Protein AF-A0AAE5HAH2-F1 (afdb_monomer_lite)

Structure (mmCIF, N/CA/C/O backbone):
data_AF-A0AAE5HAH2-F1
#
_entry.id   AF-A0AAE5HAH2-F1
#
loop_
_atom_site.group_PDB
_atom_site.id
_atom_site.type_symbol
_atom_site.label_atom_id
_atom_site.label_alt_id
_atom_site.label_comp_id
_atom_site.label_asym_id
_atom_site.label_entity_id
_atom_site.label_seq_id
_atom_site.pdbx_PDB_ins_code
_atom_site.Cartn_x
_atom_site.Cartn_y
_atom_site.Cartn_z
_atom_site.occupancy
_atom_site.B_iso_or_equiv
_atom_site.auth_seq_id
_atom_site.auth_comp_id
_atom_site.auth_asym_id
_atom_site.auth_atom_id
_atom_site.pdbx_PDB_model_num
ATOM 1 N N . MET A 1 1 ? -17.445 -23.015 43.178 1.00 41.91 1 MET A N 1
ATOM 2 C CA . MET A 1 1 ? -17.206 -21.745 42.465 1.00 41.91 1 MET A CA 1
ATOM 3 C C . MET A 1 1 ? -16.004 -21.967 41.563 1.00 41.91 1 MET A C 1
ATOM 5 O O . MET A 1 1 ? -14.898 -22.049 42.078 1.00 41.91 1 MET A O 1
ATOM 9 N N . SER A 1 2 ? -16.232 -22.229 40.272 1.00 46.75 2 SER A N 1
A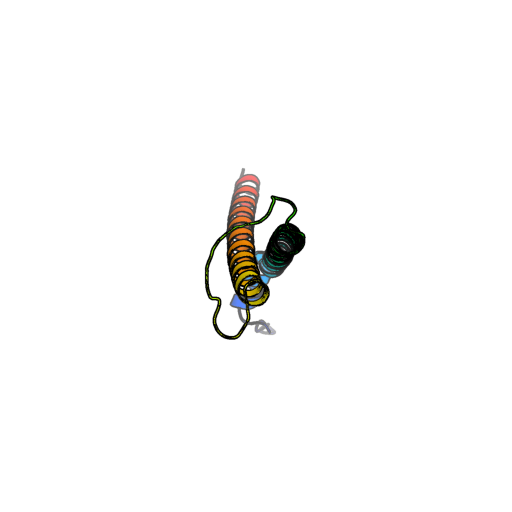TOM 10 C CA . SER A 1 2 ? -15.153 -22.375 39.285 1.00 46.75 2 SER A CA 1
ATOM 11 C C . SER A 1 2 ? -14.718 -20.976 38.872 1.00 46.75 2 SER A C 1
ATOM 13 O O . SER A 1 2 ? -15.550 -20.207 38.399 1.00 46.75 2 SER A O 1
ATOM 15 N N . ASN A 1 3 ? -13.458 -20.625 39.118 1.00 55.69 3 ASN A N 1
ATOM 16 C CA . ASN A 1 3 ? -12.879 -19.407 38.570 1.00 55.69 3 ASN A CA 1
ATOM 17 C C . ASN A 1 3 ? -12.632 -19.668 37.082 1.00 55.69 3 ASN A C 1
ATOM 19 O O . ASN A 1 3 ? -11.635 -20.299 36.736 1.00 55.69 3 ASN A O 1
ATOM 23 N N . ASP A 1 4 ? -13.555 -19.224 36.228 1.00 58.19 4 ASP A N 1
ATOM 24 C CA . ASP A 1 4 ? -13.326 -19.112 34.788 1.00 58.19 4 ASP A CA 1
ATOM 25 C C . ASP A 1 4 ? -12.232 -18.064 34.573 1.00 58.19 4 ASP A C 1
ATOM 27 O O . ASP A 1 4 ? -12.482 -16.862 34.484 1.00 58.19 4 ASP A O 1
ATOM 31 N N . VAL A 1 5 ? -10.983 -18.520 34.567 1.00 63.75 5 VAL A N 1
ATOM 32 C CA . VAL A 1 5 ? -9.865 -17.735 34.053 1.00 63.75 5 VAL A CA 1
ATOM 33 C C . VAL A 1 5 ? -10.080 -17.656 32.541 1.00 63.75 5 VAL A C 1
ATOM 35 O O . VAL A 1 5 ? -10.132 -18.703 31.897 1.00 63.75 5 VAL A O 1
ATOM 38 N N . PRO A 1 6 ? -10.242 -16.459 31.947 1.00 62.81 6 PRO A N 1
ATOM 39 C CA . PRO A 1 6 ? -10.449 -16.351 30.511 1.00 62.81 6 PRO A CA 1
ATOM 40 C C . PRO A 1 6 ? -9.237 -16.928 29.772 1.00 62.81 6 PRO A C 1
ATOM 42 O O . PRO A 1 6 ? -8.136 -16.390 29.870 1.00 62.81 6 PRO A O 1
ATOM 45 N N . ASP A 1 7 ? -9.443 -17.989 28.990 1.00 66.06 7 ASP A N 1
ATOM 46 C CA . ASP A 1 7 ? -8.403 -18.677 28.200 1.00 66.06 7 ASP A CA 1
ATOM 47 C C . ASP A 1 7 ? -7.779 -17.809 27.086 1.00 66.06 7 ASP A C 1
ATOM 49 O O . ASP A 1 7 ? -6.946 -18.270 26.303 1.00 66.06 7 ASP A O 1
ATOM 53 N N . ARG A 1 8 ? -8.179 -16.537 26.959 1.00 59.09 8 ARG A N 1
ATOM 54 C CA . ARG A 1 8 ? -7.680 -15.623 25.929 1.00 59.09 8 ARG A CA 1
ATOM 55 C C . ARG A 1 8 ? -7.225 -14.303 26.545 1.00 59.09 8 ARG A C 1
ATOM 57 O O . ARG A 1 8 ? -7.956 -13.736 27.356 1.00 59.09 8 ARG A O 1
ATOM 64 N N . PRO A 1 9 ? -6.054 -13.776 26.136 1.00 67.38 9 PRO A N 1
ATOM 65 C CA . PRO A 1 9 ? -5.565 -12.500 26.636 1.00 67.38 9 PRO A CA 1
ATOM 66 C C . PRO A 1 9 ? -6.606 -11.394 26.371 1.00 67.38 9 PRO A C 1
ATOM 68 O O . PRO A 1 9 ? -7.181 -11.367 25.279 1.00 67.38 9 PRO A O 1
ATOM 71 N N . PRO A 1 10 ? -6.837 -10.463 27.319 1.00 66.19 10 PRO A N 1
ATOM 72 C CA . PRO A 1 10 ? -7.881 -9.431 27.219 1.00 66.19 10 PRO A CA 1
ATOM 73 C C . PRO A 1 10 ? -7.827 -8.611 25.920 1.00 66.19 10 PRO A C 1
ATOM 75 O O . PRO A 1 10 ? -8.849 -8.194 25.379 1.00 66.19 10 PRO A O 1
ATOM 78 N N . THR A 1 11 ? -6.625 -8.432 25.370 1.00 63.72 11 THR A N 1
ATOM 79 C CA . THR A 1 11 ? -6.384 -7.734 24.103 1.00 63.72 11 THR A CA 1
ATOM 80 C C . THR A 1 11 ? -6.972 -8.462 22.893 1.00 63.72 11 THR A C 1
ATOM 82 O O . THR A 1 11 ? -7.471 -7.810 21.981 1.00 63.72 11 THR A O 1
ATOM 85 N N . ALA A 1 12 ? -6.981 -9.798 22.876 1.00 62.28 12 ALA A N 1
ATOM 86 C CA . ALA A 1 12 ? -7.551 -10.580 21.778 1.00 62.28 12 ALA A CA 1
ATOM 87 C C . ALA A 1 12 ? -9.083 -10.467 21.713 1.00 62.28 12 ALA A C 1
ATOM 89 O O . ALA A 1 12 ? -9.655 -10.529 20.625 1.00 62.28 12 ALA A O 1
ATOM 90 N N . ILE A 1 13 ? -9.739 -10.265 22.860 1.00 63.06 13 ILE A N 1
ATOM 91 C CA . ILE A 1 13 ? -11.187 -10.033 22.934 1.00 63.06 13 ILE A CA 1
ATOM 92 C C . ILE A 1 13 ? -11.521 -8.650 22.358 1.00 63.06 13 ILE A C 1
ATOM 94 O O . ILE A 1 13 ? -12.371 -8.553 21.477 1.00 63.06 13 ILE A O 1
ATOM 98 N N . LEU A 1 14 ? -10.766 -7.613 22.737 1.00 63.22 14 LEU A N 1
A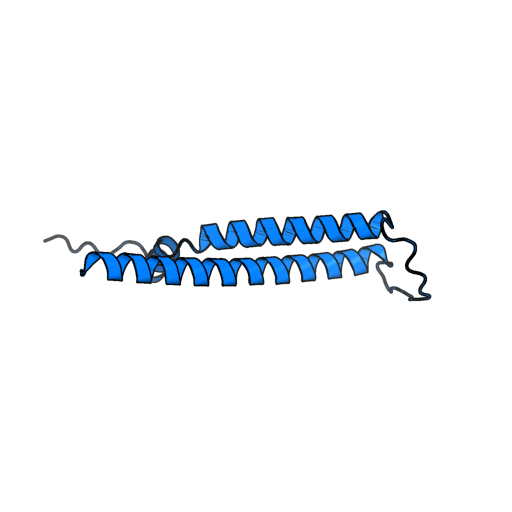TOM 99 C CA . LEU A 1 14 ? -10.926 -6.248 22.213 1.00 63.22 14 LEU A CA 1
ATOM 100 C C . LEU A 1 14 ? -10.714 -6.156 20.690 1.00 63.22 14 LEU A C 1
ATOM 102 O O . LEU A 1 14 ? -11.477 -5.492 19.993 1.00 63.22 14 LEU A O 1
ATOM 106 N N . ILE A 1 15 ? -9.701 -6.841 20.148 1.00 61.03 15 ILE A N 1
ATOM 107 C CA . ILE A 1 15 ? -9.415 -6.849 18.699 1.00 61.03 15 ILE A CA 1
ATOM 108 C C . ILE A 1 15 ? -10.547 -7.532 17.911 1.00 61.03 15 ILE A C 1
ATOM 110 O O . ILE A 1 15 ? -10.860 -7.122 16.788 1.00 61.03 15 ILE A O 1
ATOM 114 N N . ASN A 1 16 ? -11.168 -8.560 18.495 1.00 59.34 16 ASN A N 1
ATOM 115 C CA . ASN A 1 16 ? -12.273 -9.286 17.880 1.00 59.34 16 ASN A CA 1
ATOM 116 C C . ASN A 1 16 ? -13.600 -8.511 17.975 1.00 59.34 16 ASN A C 1
ATOM 118 O O . ASN A 1 16 ? -14.343 -8.468 16.996 1.00 59.34 16 ASN A O 1
ATOM 122 N N . GLU A 1 17 ? -13.866 -7.842 19.101 1.00 59.59 17 GLU A N 1
ATOM 123 C CA . GLU A 1 17 ? -15.039 -6.971 19.265 1.00 59.59 17 GLU A CA 1
ATOM 124 C C . GLU A 1 17 ? -14.997 -5.741 18.347 1.00 59.59 17 GLU A C 1
ATOM 126 O O . GLU A 1 17 ? -16.024 -5.351 17.795 1.00 59.59 17 GLU A O 1
ATOM 131 N N . LEU A 1 18 ? -13.816 -5.163 18.091 1.00 54.69 18 LEU A N 1
ATOM 132 C CA . LEU A 1 18 ? -13.686 -3.997 17.205 1.00 54.69 18 LEU A CA 1
ATOM 133 C C . LEU A 1 18 ? -13.784 -4.319 15.703 1.00 54.69 18 LEU A C 1
ATOM 135 O O . LEU A 1 18 ? -13.669 -3.409 14.878 1.00 54.69 18 LEU A O 1
ATOM 139 N N . SER A 1 19 ? -13.975 -5.580 15.297 1.00 63.06 19 SER A N 1
ATOM 140 C CA . SER A 1 19 ? -13.978 -6.011 13.883 1.00 63.06 19 SER A CA 1
ATOM 141 C C . SER A 1 19 ? -12.708 -5.633 13.087 1.00 63.06 19 SER A C 1
ATOM 143 O O . SER A 1 19 ? -12.699 -5.648 11.853 1.00 63.06 19 SER A O 1
ATOM 145 N N . VAL A 1 20 ? -11.603 -5.348 13.789 1.00 60.12 20 VAL A N 1
ATOM 146 C CA . VAL A 1 20 ? -10.295 -4.969 13.227 1.00 60.12 20 VAL A CA 1
ATOM 147 C C . VAL A 1 20 ? -9.802 -5.935 12.143 1.00 60.12 20 VAL A C 1
ATOM 149 O O . VAL A 1 20 ? -9.410 -5.448 11.081 1.00 60.12 20 VAL A O 1
ATOM 152 N N . PRO A 1 21 ? -9.857 -7.277 12.312 1.00 64.56 21 PRO A N 1
ATOM 153 C CA . PRO A 1 21 ? -9.371 -8.188 11.274 1.00 64.56 21 PRO A CA 1
ATOM 154 C C . PRO A 1 21 ? -10.178 -8.095 9.971 1.00 64.56 21 PRO A C 1
ATOM 156 O O . PRO A 1 21 ? -9.610 -8.201 8.885 1.00 64.56 21 PRO A O 1
ATOM 159 N N . ARG A 1 22 ? -11.488 -7.826 10.049 1.00 74.62 22 ARG A N 1
ATOM 160 C CA . ARG A 1 22 ? -12.339 -7.645 8.863 1.00 74.62 22 ARG A CA 1
ATOM 161 C C . ARG A 1 22 ? -12.021 -6.335 8.148 1.00 74.62 22 ARG A C 1
ATOM 163 O O . ARG A 1 22 ? -11.912 -6.313 6.926 1.00 74.62 22 ARG A O 1
ATOM 170 N N . ASN A 1 23 ? -11.845 -5.256 8.903 1.00 70.94 23 ASN A N 1
ATOM 171 C CA . ASN A 1 23 ? -11.504 -3.949 8.345 1.00 70.94 23 ASN A CA 1
ATOM 172 C C . ASN A 1 23 ? -10.104 -3.947 7.713 1.00 70.94 23 ASN A C 1
ATOM 174 O O . ASN A 1 23 ? -9.926 -3.377 6.639 1.00 70.94 23 ASN A O 1
ATOM 178 N N . ALA A 1 24 ? -9.148 -4.656 8.319 1.00 70.94 24 ALA A N 1
ATOM 179 C CA . ALA A 1 24 ? -7.821 -4.874 7.753 1.00 70.94 24 ALA A CA 1
ATOM 180 C C . ALA A 1 24 ? -7.874 -5.685 6.448 1.00 70.94 24 ALA A C 1
ATOM 182 O O . ALA A 1 24 ? -7.242 -5.303 5.466 1.00 70.94 24 ALA A O 1
ATOM 183 N N . ALA A 1 25 ? -8.673 -6.757 6.392 1.00 78.06 25 ALA A N 1
ATOM 184 C CA . ALA A 1 25 ? -8.845 -7.543 5.169 1.00 78.06 25 ALA A CA 1
ATOM 185 C C . ALA A 1 25 ? -9.421 -6.704 4.013 1.00 78.06 25 ALA A C 1
ATOM 187 O O . ALA A 1 25 ? -8.940 -6.794 2.884 1.00 78.06 25 ALA A O 1
ATOM 188 N N . ILE A 1 26 ? -10.406 -5.843 4.297 1.00 80.25 26 ILE A N 1
ATOM 189 C CA . ILE A 1 26 ? -10.975 -4.915 3.307 1.00 80.25 26 ILE A CA 1
ATOM 190 C C . ILE A 1 26 ? -9.924 -3.890 2.864 1.00 80.25 26 ILE A C 1
ATOM 192 O O . ILE A 1 26 ? -9.793 -3.631 1.669 1.00 80.25 26 ILE A O 1
ATOM 196 N N . GLY A 1 27 ? -9.149 -3.342 3.804 1.00 72.62 27 GLY A N 1
ATOM 197 C CA . GLY A 1 27 ? -8.048 -2.432 3.499 1.00 72.62 27 GLY A CA 1
ATOM 198 C C . GLY A 1 27 ? -7.034 -3.049 2.545 1.00 72.62 27 GLY A C 1
ATOM 199 O O . GLY A 1 27 ? -6.752 -2.475 1.495 1.00 72.62 27 GLY A O 1
ATOM 200 N N . VAL A 1 28 ? -6.553 -4.252 2.856 1.00 73.94 28 VAL A N 1
ATOM 201 C CA . VAL A 1 28 ? -5.617 -4.995 2.002 1.00 73.94 28 VAL A CA 1
ATOM 202 C C . VAL A 1 28 ? -6.212 -5.258 0.620 1.00 73.94 28 VAL A C 1
ATOM 204 O O . VAL A 1 28 ? -5.547 -4.998 -0.380 1.00 73.94 28 VAL A O 1
ATOM 207 N N . ALA A 1 29 ? -7.467 -5.708 0.543 1.00 83.06 29 ALA A N 1
ATOM 208 C CA . ALA A 1 29 ? -8.128 -5.966 -0.733 1.00 83.06 29 ALA A CA 1
ATOM 209 C C . ALA A 1 29 ? -8.214 -4.704 -1.609 1.00 83.06 29 ALA A C 1
ATOM 211 O O . ALA A 1 29 ? -7.866 -4.752 -2.788 1.00 83.06 29 ALA A O 1
ATOM 212 N N . ILE A 1 30 ? -8.616 -3.564 -1.035 1.00 84.94 30 ILE A N 1
ATOM 213 C CA . ILE A 1 30 ? -8.711 -2.291 -1.765 1.00 84.94 30 ILE A CA 1
ATOM 214 C C . ILE A 1 30 ? -7.322 -1.793 -2.174 1.00 84.94 30 ILE A C 1
ATOM 216 O O . ILE A 1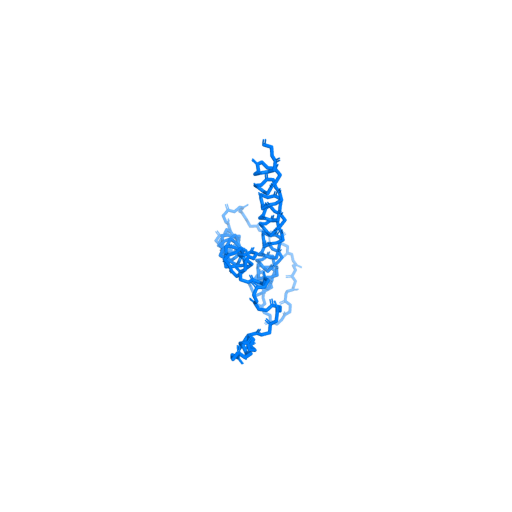 30 ? -7.131 -1.412 -3.327 1.00 84.94 30 ILE A O 1
ATOM 220 N N . GLY A 1 31 ? -6.340 -1.823 -1.270 1.00 73.62 31 GLY A N 1
ATOM 221 C CA . GLY A 1 31 ? -4.979 -1.379 -1.570 1.00 73.62 31 GLY A CA 1
ATOM 222 C C . GLY A 1 31 ? -4.338 -2.182 -2.701 1.00 73.62 31 GLY A C 1
ATOM 223 O O . GLY A 1 31 ? -3.809 -1.595 -3.645 1.00 73.62 31 GLY A O 1
ATOM 224 N N . LEU A 1 32 ? -4.452 -3.514 -2.657 1.00 80.31 32 LEU A N 1
ATOM 225 C CA . LEU A 1 32 ? -3.967 -4.391 -3.725 1.00 80.31 32 LEU A CA 1
ATOM 226 C C . LEU A 1 32 ? -4.697 -4.141 -5.044 1.00 80.31 32 LEU A C 1
ATOM 228 O O . LEU A 1 32 ? -4.048 -4.061 -6.084 1.00 80.31 32 LEU A O 1
ATOM 232 N N . PHE A 1 33 ? -6.021 -3.981 -5.010 1.00 88.31 33 PHE A N 1
ATOM 233 C CA . PHE A 1 33 ? -6.809 -3.709 -6.208 1.00 88.31 33 PHE A CA 1
ATOM 234 C C . PHE A 1 33 ? -6.381 -2.402 -6.884 1.00 88.31 33 PHE A C 1
ATOM 236 O O . PHE A 1 33 ? -6.075 -2.397 -8.075 1.00 88.31 33 PHE A O 1
ATOM 243 N N . VAL A 1 34 ? -6.290 -1.302 -6.130 1.00 82.38 34 VAL A N 1
ATOM 244 C CA . VAL A 1 34 ? -5.888 -0.004 -6.692 1.00 82.38 34 VAL A CA 1
ATOM 245 C C . VAL A 1 34 ? -4.439 -0.047 -7.186 1.00 82.38 34 VAL A C 1
ATOM 247 O O . VAL A 1 34 ? -4.160 0.424 -8.288 1.00 82.38 34 VAL A O 1
ATOM 250 N N . GLY A 1 35 ? -3.523 -0.650 -6.422 1.00 79.56 35 GLY A N 1
ATOM 251 C CA . GLY A 1 35 ? -2.129 -0.816 -6.842 1.00 79.56 35 GLY A CA 1
ATOM 252 C C . GLY A 1 35 ? -1.996 -1.613 -8.142 1.00 79.56 35 GLY A C 1
ATOM 253 O O . GLY A 1 35 ? -1.276 -1.195 -9.049 1.00 79.56 35 GLY A O 1
ATOM 254 N N . ALA A 1 36 ? -2.742 -2.713 -8.270 1.00 82.31 36 ALA A N 1
ATOM 255 C CA . ALA A 1 36 ? -2.772 -3.524 -9.483 1.00 82.31 36 ALA A CA 1
ATOM 256 C C . ALA A 1 36 ? -3.320 -2.739 -10.684 1.00 82.31 36 ALA A C 1
ATOM 258 O O . ALA A 1 36 ? -2.711 -2.762 -11.752 1.00 82.31 36 ALA A O 1
ATOM 259 N N . VAL A 1 37 ? -4.421 -1.997 -10.511 1.00 85.06 37 VAL A N 1
ATOM 260 C CA . VAL A 1 37 ? -5.003 -1.161 -11.574 1.00 85.06 37 VAL A CA 1
ATOM 261 C C . VAL A 1 37 ? -4.005 -0.107 -12.053 1.00 85.06 37 VAL A C 1
ATOM 263 O O . VAL A 1 37 ? -3.803 0.032 -13.257 1.00 85.06 37 VAL A O 1
ATOM 266 N N . LEU A 1 38 ? -3.339 0.604 -11.141 1.00 84.44 38 LEU A N 1
ATOM 267 C CA . LEU A 1 38 ? -2.345 1.616 -11.510 1.00 84.44 38 LEU A CA 1
ATOM 268 C C . LEU A 1 38 ? -1.138 1.008 -12.228 1.00 84.44 38 LEU A C 1
ATOM 270 O O . LEU A 1 38 ? -0.652 1.585 -13.201 1.00 84.44 38 LEU A O 1
ATOM 274 N N . TYR A 1 39 ? -0.677 -0.165 -11.786 1.00 81.69 39 TYR A N 1
ATOM 275 C CA . TYR A 1 39 ? 0.403 -0.877 -12.460 1.00 81.69 39 TYR A CA 1
ATOM 276 C C . TYR A 1 39 ? 0.009 -1.290 -13.883 1.00 81.69 39 TYR A C 1
ATOM 278 O O . TYR A 1 39 ? 0.776 -1.061 -14.814 1.00 81.69 39 TYR A O 1
ATOM 286 N N . ILE A 1 40 ? -1.208 -1.810 -14.069 1.00 84.00 40 ILE A N 1
ATOM 287 C CA . ILE A 1 40 ? -1.768 -2.165 -15.382 1.00 84.00 40 ILE A CA 1
ATOM 288 C C . ILE A 1 40 ? -1.863 -0.927 -16.284 1.00 84.00 40 ILE A C 1
ATOM 290 O O . ILE A 1 40 ? -1.344 -0.925 -17.397 1.00 84.00 40 ILE A O 1
ATOM 294 N N . VAL A 1 41 ? -2.471 0.159 -15.802 1.00 83.75 41 VAL A N 1
ATOM 295 C CA . VAL A 1 41 ? -2.581 1.420 -16.557 1.00 83.75 41 VAL A CA 1
ATOM 296 C C . VAL A 1 41 ? -1.212 1.901 -17.026 1.00 83.75 41 VAL A C 1
ATOM 298 O O . VAL A 1 41 ? -1.065 2.386 -18.148 1.00 83.75 41 VAL A O 1
ATOM 301 N N . ARG A 1 42 ? -0.198 1.733 -16.177 1.00 83.31 42 ARG A N 1
ATOM 302 C CA . ARG A 1 42 ? 1.161 2.155 -16.470 1.00 83.31 42 ARG A CA 1
ATOM 303 C C . ARG A 1 42 ? 1.899 1.226 -17.433 1.00 83.31 42 ARG A C 1
ATOM 305 O O . ARG A 1 42 ? 2.563 1.747 -18.328 1.00 83.31 42 ARG A O 1
ATOM 312 N N . ILE A 1 43 ? 1.843 -0.092 -17.237 1.00 80.25 43 ILE A N 1
ATOM 313 C CA . ILE A 1 43 ? 2.597 -1.069 -18.045 1.00 80.25 43 ILE A CA 1
ATOM 314 C C . ILE A 1 43 ? 2.076 -1.123 -19.482 1.00 80.25 43 ILE A C 1
ATOM 316 O O . ILE A 1 43 ? 2.861 -1.273 -20.408 1.00 80.25 43 ILE A O 1
ATOM 320 N N . PHE A 1 44 ? 0.769 -0.927 -19.673 1.00 83.81 44 PHE A N 1
ATOM 321 C CA . PHE A 1 44 ? 0.149 -0.859 -20.997 1.00 83.81 44 PHE A CA 1
ATOM 322 C C . PHE A 1 44 ? 0.156 0.552 -21.601 1.00 83.81 44 PHE A C 1
ATOM 324 O O . PHE A 1 44 ? -0.476 0.765 -22.630 1.00 83.81 44 PHE A O 1
ATOM 331 N N . GLU A 1 45 ? 0.828 1.516 -20.961 1.00 76.94 45 GLU A N 1
ATOM 332 C CA . GLU A 1 45 ? 0.899 2.913 -21.410 1.00 76.94 45 GLU A CA 1
ATOM 333 C C . GLU A 1 45 ? -0.482 3.512 -21.748 1.00 76.94 45 GLU A C 1
ATOM 335 O O . GLU A 1 45 ? -0.620 4.316 -22.668 1.00 76.94 45 GLU A O 1
ATOM 340 N N . LEU A 1 46 ? -1.529 3.155 -20.985 1.00 77.75 46 LEU A N 1
ATOM 341 C CA . LEU A 1 46 ? -2.919 3.547 -21.285 1.00 77.75 46 LEU A CA 1
ATOM 342 C C . LEU A 1 46 ? -3.152 5.067 -21.217 1.00 77.75 46 LEU A C 1
ATOM 344 O O . LEU A 1 46 ? -4.167 5.559 -21.701 1.00 77.75 46 LEU A O 1
ATOM 348 N N . LEU A 1 47 ? -2.222 5.808 -20.608 1.00 79.94 47 LEU A N 1
ATOM 349 C CA . LEU A 1 47 ? -2.224 7.272 -20.515 1.00 79.94 47 LEU A CA 1
ATOM 350 C C . LEU A 1 47 ? -1.161 7.932 -21.419 1.00 79.94 47 LEU A C 1
ATOM 352 O O . LEU A 1 47 ? -0.938 9.136 -21.319 1.00 79.94 47 LEU A O 1
ATOM 356 N N . GLY A 1 48 ? -0.527 7.158 -22.305 1.00 72.88 48 GLY A N 1
ATOM 357 C CA . GLY A 1 48 ? 0.510 7.599 -23.236 1.00 72.88 48 GLY A CA 1
ATOM 358 C C . GLY A 1 48 ? 1.951 7.408 -22.729 1.00 72.88 48 GLY A C 1
ATOM 359 O O . GLY A 1 48 ? 2.168 7.107 -21.548 1.00 72.88 48 GLY A O 1
ATOM 360 N N . PRO A 1 49 ? 2.955 7.590 -23.612 1.00 72.69 49 PRO A N 1
ATOM 361 C CA . PRO A 1 49 ? 4.355 7.347 -23.282 1.00 72.69 49 PRO A CA 1
ATOM 362 C C . PRO A 1 49 ? 4.873 8.394 -22.296 1.00 72.69 49 PRO A C 1
ATOM 364 O O . PRO A 1 49 ? 4.892 9.592 -22.584 1.00 72.69 49 PRO A O 1
ATOM 367 N N . VAL A 1 50 ? 5.360 7.951 -21.137 1.00 65.62 50 VAL A N 1
ATOM 368 C CA . VAL A 1 50 ? 6.107 8.820 -20.218 1.00 65.62 50 VAL A CA 1
ATOM 369 C C . VAL A 1 50 ? 7.546 8.939 -20.709 1.00 65.62 50 VAL A C 1
ATOM 371 O O . VAL A 1 50 ? 8.436 8.190 -20.314 1.00 65.62 50 VAL A O 1
ATOM 374 N N . SER A 1 51 ? 7.770 9.887 -21.614 1.00 54.59 51 SER A N 1
ATOM 375 C CA . SER A 1 51 ? 9.094 10.217 -22.128 1.00 54.59 51 SER A CA 1
ATOM 376 C C . SER A 1 51 ? 9.959 10.812 -21.014 1.00 54.59 51 SER A C 1
ATOM 378 O O . SER A 1 51 ? 9.773 11.960 -20.608 1.00 54.59 51 SER A O 1
ATOM 380 N N . GLY A 1 52 ? 10.916 10.037 -20.517 1.00 60.94 52 GLY A N 1
ATOM 381 C CA . GLY A 1 52 ? 11.952 10.528 -19.622 1.00 60.94 52 GLY A CA 1
ATOM 382 C C . GLY A 1 52 ? 13.226 9.721 -19.805 1.00 60.94 52 GLY A C 1
ATOM 383 O O . GLY A 1 52 ? 13.202 8.500 -19.695 1.00 60.94 52 GLY A O 1
ATOM 384 N N . THR A 1 53 ? 14.345 10.403 -20.043 1.00 56.88 53 THR A N 1
ATOM 385 C CA . THR A 1 53 ? 15.708 9.843 -20.045 1.00 56.88 53 THR A CA 1
ATOM 386 C C . THR A 1 53 ? 16.150 9.505 -18.615 1.00 56.88 53 THR A C 1
ATOM 388 O O . THR A 1 53 ? 17.152 10.017 -18.120 1.00 56.88 53 THR A O 1
ATOM 391 N N . ARG A 1 54 ? 15.343 8.724 -17.889 1.00 68.06 54 ARG A N 1
ATOM 392 C CA . ARG A 1 54 ? 15.668 8.246 -16.545 1.00 68.06 54 ARG A CA 1
ATOM 393 C C . ARG A 1 54 ? 16.297 6.871 -16.667 1.00 68.06 54 ARG A C 1
ATOM 395 O O . ARG A 1 54 ? 15.632 5.908 -17.034 1.00 68.06 54 ARG A O 1
ATOM 402 N N . GLU A 1 55 ? 17.580 6.800 -16.348 1.00 68.12 55 GLU A N 1
ATOM 403 C CA . GLU A 1 55 ? 18.253 5.529 -16.131 1.00 68.12 55 GLU A CA 1
ATOM 404 C C . GLU A 1 55 ? 17.739 4.927 -14.820 1.00 68.12 55 GLU A C 1
ATOM 406 O O . GLU A 1 55 ? 17.836 5.533 -13.752 1.00 68.12 55 GLU A O 1
ATOM 411 N N . TYR A 1 56 ? 17.141 3.743 -14.917 1.00 67.19 56 TYR A N 1
ATOM 412 C CA . TYR A 1 56 ? 16.646 2.975 -13.782 1.00 67.19 56 TYR A CA 1
ATOM 413 C C . TYR A 1 56 ? 17.657 1.866 -13.477 1.00 67.19 56 TYR A C 1
ATOM 415 O O . TYR A 1 56 ? 17.644 0.836 -14.158 1.00 67.19 56 TYR A O 1
ATOM 423 N N . PRO A 1 57 ? 18.561 2.046 -12.497 1.00 74.31 57 PRO A N 1
ATOM 424 C CA . PRO A 1 57 ? 19.601 1.062 -12.237 1.00 74.31 57 PRO A CA 1
ATOM 425 C C . PRO A 1 57 ? 18.990 -0.277 -11.791 1.00 74.31 57 PRO A C 1
ATOM 427 O O . PRO A 1 57 ? 17.974 -0.311 -11.090 1.00 74.31 57 PRO A O 1
ATOM 430 N N . VAL A 1 58 ? 19.640 -1.377 -12.191 1.00 80.81 58 VAL A N 1
ATOM 431 C CA . VAL A 1 58 ? 19.364 -2.784 -11.821 1.00 80.81 58 VAL A CA 1
ATOM 432 C C . VAL A 1 58 ? 18.072 -3.395 -12.386 1.00 80.81 58 VAL A C 1
ATOM 434 O O . VAL A 1 58 ? 18.135 -4.482 -12.948 1.00 80.81 58 VAL A O 1
ATOM 437 N N . LEU A 1 59 ? 16.914 -2.742 -12.242 1.00 75.50 59 LEU A N 1
ATOM 438 C CA . LEU A 1 59 ? 15.597 -3.368 -12.475 1.00 75.50 59 LEU A CA 1
ATOM 439 C C . LEU A 1 59 ? 14.795 -2.794 -13.656 1.00 75.50 59 LEU A C 1
ATOM 441 O O . LEU A 1 59 ? 13.703 -3.290 -13.930 1.00 75.50 59 LEU A O 1
ATOM 445 N N . GLY A 1 60 ? 15.302 -1.761 -14.337 1.00 81.31 60 GLY A N 1
ATOM 446 C CA . GLY A 1 60 ? 14.580 -1.093 -15.426 1.00 81.31 60 GLY A CA 1
ATOM 447 C C . GLY A 1 60 ? 13.327 -0.324 -14.964 1.00 81.31 60 GLY A C 1
ATOM 448 O O . GLY A 1 60 ? 12.964 -0.354 -13.783 1.00 81.31 60 GLY A O 1
ATOM 449 N N . PRO A 1 61 ? 12.658 0.413 -15.866 1.00 78.81 61 PRO A N 1
ATOM 450 C CA . PRO A 1 61 ? 11.466 1.195 -15.538 1.00 78.81 61 PRO A CA 1
ATOM 451 C C . PRO A 1 61 ? 10.354 0.365 -14.880 1.00 78.81 61 PRO A C 1
ATOM 453 O O . PRO A 1 61 ? 9.708 0.825 -13.937 1.00 78.81 61 PRO A O 1
ATOM 456 N N . GLU A 1 62 ? 10.134 -0.863 -15.348 1.00 80.00 62 GLU A N 1
ATOM 457 C CA . GLU A 1 62 ? 9.026 -1.724 -14.934 1.00 80.00 62 GLU A CA 1
ATOM 458 C C . GLU A 1 62 ? 9.173 -2.165 -13.475 1.00 80.00 62 GLU A C 1
ATOM 460 O O . GLU A 1 62 ? 8.203 -2.118 -12.714 1.00 80.00 62 GLU A O 1
ATOM 465 N N . GLY A 1 63 ? 10.388 -2.543 -13.059 1.00 82.31 63 GLY A N 1
ATOM 466 C CA . GLY A 1 63 ? 10.668 -2.977 -11.690 1.00 82.31 63 GLY A CA 1
ATOM 467 C C . GLY A 1 63 ? 10.553 -1.843 -10.670 1.00 82.31 63 GLY A C 1
ATOM 468 O O . GLY A 1 63 ? 9.988 -2.025 -9.591 1.00 82.31 63 GLY A O 1
ATOM 469 N N . TRP A 1 64 ? 11.009 -0.641 -11.026 1.00 84.56 64 TRP A N 1
ATOM 470 C CA . TRP A 1 64 ? 10.848 0.538 -10.171 1.00 84.56 64 TRP A CA 1
ATOM 471 C C . TRP A 1 64 ? 9.381 0.962 -10.035 1.00 84.56 64 TRP A C 1
ATOM 473 O O . TRP A 1 64 ? 8.942 1.314 -8.938 1.00 84.56 64 TRP A O 1
ATOM 483 N N . PHE A 1 65 ? 8.594 0.881 -11.112 1.00 81.44 65 PHE A N 1
ATOM 484 C CA . PHE A 1 65 ? 7.154 1.139 -11.046 1.00 81.44 65 PHE A CA 1
ATOM 485 C C . PHE A 1 65 ? 6.396 0.077 -10.245 1.00 81.44 65 PHE A C 1
ATOM 487 O O . PHE A 1 65 ? 5.480 0.445 -9.514 1.00 81.44 65 PHE A O 1
ATOM 494 N N . LEU A 1 66 ? 6.785 -1.202 -10.316 1.00 83.56 66 LEU A N 1
ATOM 495 C CA . LEU A 1 66 ? 6.243 -2.243 -9.432 1.00 83.56 66 LEU A CA 1
ATOM 496 C C . LEU A 1 66 ? 6.460 -1.897 -7.961 1.00 83.56 66 LEU A C 1
ATOM 498 O O . LEU A 1 66 ? 5.538 -2.020 -7.158 1.00 83.56 66 LEU A O 1
ATOM 502 N N . LEU A 1 67 ? 7.661 -1.438 -7.608 1.00 87.75 67 LEU A N 1
ATOM 503 C CA . LEU A 1 67 ? 7.995 -1.076 -6.233 1.00 87.75 67 LEU A CA 1
ATOM 504 C C . LEU A 1 67 ? 7.151 0.116 -5.758 1.00 87.75 67 LEU A C 1
ATOM 506 O O . LEU A 1 67 ? 6.566 0.065 -4.678 1.00 87.75 67 LEU A O 1
ATOM 510 N N . LEU A 1 68 ? 7.005 1.153 -6.590 1.00 85.94 68 LEU A N 1
ATOM 511 C CA . LEU A 1 68 ? 6.108 2.276 -6.300 1.00 85.94 68 LEU A CA 1
ATOM 512 C C . LEU A 1 68 ? 4.646 1.834 -6.172 1.00 85.94 68 LEU A C 1
ATOM 514 O O . LEU A 1 68 ? 3.967 2.262 -5.242 1.00 85.94 68 LEU A O 1
ATOM 518 N N . ALA A 1 69 ? 4.166 0.964 -7.064 1.00 79.94 69 ALA A N 1
ATOM 519 C CA . ALA A 1 69 ? 2.811 0.421 -7.009 1.00 79.94 69 ALA A CA 1
ATOM 520 C C . ALA A 1 69 ? 2.584 -0.391 -5.727 1.00 79.94 69 ALA A C 1
ATOM 522 O O . ALA A 1 69 ? 1.539 -0.263 -5.094 1.00 79.94 69 ALA A O 1
ATOM 523 N N . PHE A 1 70 ? 3.579 -1.171 -5.304 1.00 82.69 70 PHE A N 1
ATOM 524 C CA . PHE A 1 70 ? 3.549 -1.918 -4.052 1.00 82.69 70 PHE A CA 1
ATOM 525 C C . PHE A 1 70 ? 3.492 -0.993 -2.832 1.00 82.69 70 PHE A C 1
ATOM 527 O O . PHE A 1 70 ? 2.633 -1.168 -1.968 1.00 82.69 70 PHE A O 1
ATOM 534 N N . VAL A 1 71 ? 4.358 0.023 -2.771 1.00 91.50 71 VAL A N 1
ATOM 535 C CA . VAL A 1 71 ? 4.339 1.020 -1.688 1.00 91.50 71 VAL A CA 1
ATOM 536 C C . VAL A 1 71 ? 2.994 1.740 -1.653 1.00 91.50 71 VAL A C 1
ATOM 538 O O . VAL A 1 71 ? 2.385 1.854 -0.593 1.00 91.50 71 VAL A O 1
ATOM 541 N N . PHE A 1 72 ? 2.487 2.159 -2.811 1.00 82.06 72 PHE A N 1
ATOM 542 C CA . PHE A 1 72 ? 1.186 2.805 -2.927 1.00 82.06 72 PHE A CA 1
ATOM 543 C C . PHE A 1 72 ? 0.041 1.897 -2.455 1.00 82.06 72 PHE A C 1
ATOM 545 O O . PHE A 1 72 ? -0.840 2.348 -1.716 1.00 82.06 72 PHE A O 1
ATOM 552 N N . ALA A 1 73 ? 0.065 0.614 -2.831 1.00 75.75 73 ALA A N 1
ATOM 553 C CA . ALA A 1 73 ? -0.902 -0.384 -2.383 1.00 75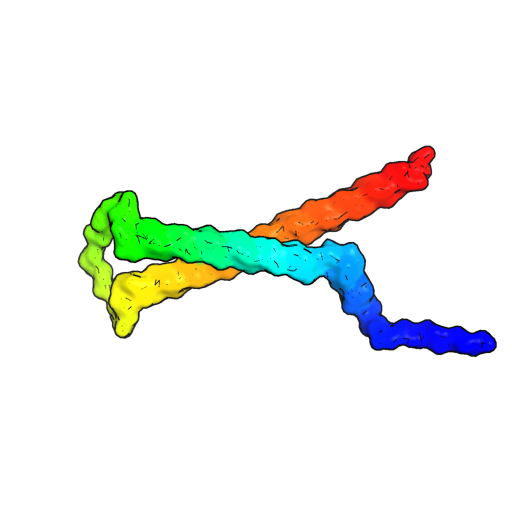.75 73 ALA A CA 1
ATOM 554 C C . ALA A 1 73 ? -0.886 -0.525 -0.857 1.00 75.75 73 ALA A C 1
ATOM 556 O O . ALA A 1 73 ? -1.942 -0.490 -0.227 1.00 75.75 73 ALA A O 1
ATOM 557 N N . MET A 1 74 ? 0.306 -0.611 -0.260 1.00 85.19 74 MET A N 1
ATOM 558 C CA . MET A 1 74 ? 0.481 -0.688 1.191 1.00 85.19 74 MET A CA 1
ATOM 559 C C . MET A 1 74 ? -0.029 0.571 1.898 1.00 85.19 74 MET A C 1
ATOM 561 O O . MET A 1 74 ? -0.811 0.468 2.842 1.00 85.19 74 MET A O 1
ATOM 565 N N . SER A 1 75 ? 0.342 1.763 1.424 1.00 88.06 75 SER A N 1
ATOM 566 C CA . SER A 1 75 ? -0.144 3.030 1.984 1.00 88.06 75 SER A CA 1
ATOM 567 C C . SER A 1 75 ? -1.668 3.148 1.900 1.00 88.06 75 SER A C 1
ATOM 569 O O . SER A 1 75 ? -2.310 3.539 2.873 1.00 88.06 75 SER A O 1
ATOM 571 N N . THR A 1 76 ? -2.259 2.758 0.769 1.00 77.94 76 THR A N 1
ATOM 572 C CA . THR A 1 76 ? -3.715 2.770 0.565 1.00 77.94 76 THR A CA 1
ATOM 573 C C . THR A 1 76 ? -4.411 1.758 1.471 1.00 77.94 76 THR A C 1
ATOM 575 O O . THR A 1 76 ? -5.414 2.089 2.101 1.00 77.94 76 THR A O 1
ATOM 578 N N . ALA A 1 77 ? -3.866 0.545 1.598 1.00 75.69 77 ALA A N 1
ATOM 579 C CA . ALA A 1 77 ? -4.413 -0.479 2.479 1.00 75.69 77 ALA A CA 1
ATOM 580 C C . ALA A 1 77 ? -4.428 -0.027 3.942 1.00 75.69 77 ALA A C 1
ATOM 582 O O . ALA A 1 77 ? -5.441 -0.179 4.632 1.00 75.69 77 ALA A O 1
ATOM 583 N N . LEU A 1 78 ? -3.327 0.575 4.399 1.00 78.88 78 LEU A N 1
ATOM 584 C CA . LEU A 1 78 ? -3.224 1.149 5.737 1.00 78.88 78 LEU A CA 1
ATOM 585 C C . LEU A 1 78 ? -4.234 2.283 5.933 1.00 78.88 78 LEU A C 1
ATOM 587 O O . LEU A 1 78 ? -4.967 2.272 6.920 1.00 78.88 78 LEU A O 1
ATOM 591 N N . LEU A 1 79 ? -4.336 3.211 4.978 1.00 80.00 79 LEU A N 1
ATOM 592 C CA . LEU A 1 79 ? -5.287 4.322 5.035 1.00 80.00 79 LEU A CA 1
ATOM 593 C C . LEU A 1 79 ? -6.735 3.828 5.162 1.00 80.00 79 LEU A C 1
ATOM 595 O O . LEU A 1 79 ? -7.457 4.253 6.062 1.00 80.00 79 LEU A O 1
ATOM 599 N N . VAL A 1 80 ? -7.152 2.898 4.299 1.00 75.44 80 VAL A N 1
ATOM 600 C CA . VAL A 1 80 ? -8.502 2.316 4.330 1.00 75.44 80 VAL A CA 1
ATOM 601 C C . VAL A 1 80 ? -8.761 1.606 5.659 1.00 75.44 80 VAL A C 1
ATOM 603 O O . VAL A 1 80 ? -9.823 1.785 6.255 1.00 75.44 80 VAL A O 1
ATOM 606 N N . THR A 1 81 ? -7.786 0.838 6.151 1.00 79.12 81 THR A N 1
ATOM 607 C CA . THR A 1 81 ? -7.889 0.142 7.441 1.00 79.12 81 THR A CA 1
ATOM 608 C C . THR A 1 81 ? -8.112 1.128 8.585 1.00 79.12 81 THR A C 1
ATOM 610 O O . THR A 1 81 ? -9.000 0.917 9.414 1.00 79.12 81 THR A O 1
ATOM 613 N N . ILE A 1 82 ? -7.352 2.228 8.614 1.00 81.50 82 ILE A N 1
ATOM 614 C CA . ILE A 1 82 ? -7.490 3.291 9.617 1.00 81.50 82 ILE A CA 1
ATOM 615 C C . ILE A 1 82 ? -8.890 3.909 9.546 1.00 81.50 82 ILE A C 1
ATOM 617 O O . ILE A 1 82 ? -9.582 3.967 10.562 1.00 81.50 82 ILE A O 1
ATOM 621 N N . VAL A 1 83 ? -9.351 4.301 8.355 1.00 81.06 83 VAL A N 1
ATOM 622 C CA . VAL A 1 83 ? -10.673 4.920 8.160 1.00 81.06 83 VAL A CA 1
ATOM 623 C C . VAL A 1 83 ? -11.804 3.994 8.617 1.00 81.06 83 VAL A C 1
ATOM 625 O O . VAL A 1 83 ? -12.684 4.419 9.364 1.00 81.06 83 VAL A O 1
ATOM 628 N N . LEU A 1 84 ? -11.775 2.716 8.230 1.00 77.56 84 LEU A N 1
ATOM 629 C CA . LEU A 1 84 ? -12.800 1.747 8.631 1.00 77.56 84 LEU A CA 1
ATOM 630 C C . LEU A 1 84 ? -12.783 1.465 10.134 1.00 77.56 84 LEU A C 1
ATOM 632 O O . LEU A 1 84 ? -13.845 1.304 10.738 1.00 77.56 84 LEU A O 1
ATOM 636 N N . THR A 1 85 ? -11.599 1.437 10.745 1.00 76.94 85 THR A N 1
ATOM 637 C CA . THR A 1 85 ? -11.453 1.271 12.197 1.00 76.94 85 THR A CA 1
ATOM 638 C C . THR A 1 85 ? -12.073 2.452 12.937 1.00 76.94 85 THR A C 1
ATOM 640 O O . THR A 1 85 ? -12.873 2.248 13.850 1.00 76.94 85 THR A O 1
ATOM 643 N N . ILE A 1 86 ? -11.798 3.679 12.484 1.00 80.12 86 ILE A N 1
ATOM 644 C CA . ILE A 1 86 ? -12.390 4.903 13.033 1.00 80.12 86 ILE A CA 1
ATOM 645 C C . ILE A 1 86 ? -13.922 4.869 12.906 1.00 80.12 86 ILE A C 1
ATOM 647 O O . ILE A 1 86 ? -14.626 5.044 13.899 1.00 80.12 86 ILE A O 1
ATOM 651 N N . ILE A 1 87 ? -14.458 4.582 11.713 1.00 78.50 87 ILE A N 1
ATOM 652 C CA . ILE A 1 87 ? -15.913 4.505 11.476 1.00 78.50 87 ILE A CA 1
ATOM 653 C C . ILE A 1 87 ? -16.571 3.433 12.354 1.00 78.50 87 ILE A C 1
ATOM 655 O O . ILE A 1 87 ? -17.661 3.655 12.886 1.00 78.50 87 ILE A O 1
ATOM 659 N N . SER A 1 88 ? -15.923 2.276 12.514 1.00 74.62 88 SER A N 1
ATOM 660 C CA . SER A 1 88 ? -16.433 1.181 13.348 1.00 74.62 88 SER A CA 1
ATOM 661 C C . SER A 1 88 ? -16.501 1.594 14.818 1.00 74.62 88 SER A C 1
ATOM 663 O O . SER A 1 88 ? -17.532 1.382 15.456 1.00 74.62 88 SER A O 1
ATOM 665 N N . GLY A 1 89 ? -15.465 2.272 15.325 1.00 72.88 89 GLY A N 1
ATOM 666 C CA . GLY A 1 89 ? -15.467 2.847 16.671 1.00 72.88 89 GLY A CA 1
ATOM 667 C C . GLY A 1 89 ? -16.582 3.880 16.872 1.00 72.88 89 GLY A C 1
ATOM 668 O O . GLY A 1 89 ? -17.321 3.809 17.853 1.00 72.88 89 GLY 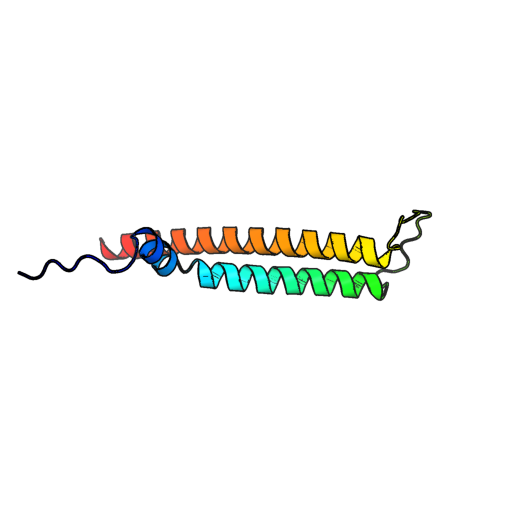A O 1
ATOM 669 N N . TYR A 1 90 ? -16.782 4.787 15.910 1.00 76.12 90 TYR A N 1
ATOM 670 C CA . TYR A 1 90 ? -17.862 5.779 15.980 1.00 76.12 90 TYR A CA 1
ATOM 671 C C . TYR A 1 90 ? -19.260 5.152 15.966 1.00 76.12 90 TYR A C 1
ATOM 673 O O . TYR A 1 90 ? -20.133 5.581 16.724 1.00 76.12 90 TYR A O 1
ATOM 681 N N . ARG A 1 91 ? -19.493 4.138 15.122 1.00 72.94 91 ARG A N 1
ATOM 682 C CA . ARG A 1 91 ? -20.784 3.433 15.075 1.00 72.94 91 ARG A CA 1
ATOM 683 C C . ARG A 1 91 ? -21.095 2.728 16.390 1.00 72.94 91 ARG A C 1
ATOM 685 O O . ARG A 1 91 ? -22.238 2.807 16.827 1.00 72.94 91 ARG A O 1
ATOM 692 N N . LEU A 1 92 ? -20.100 2.088 17.004 1.00 67.62 92 LEU A N 1
ATOM 693 C CA . LEU A 1 92 ? -20.271 1.395 18.280 1.00 67.62 92 LEU A CA 1
ATOM 694 C C . LEU A 1 92 ? -20.653 2.374 19.398 1.00 67.62 92 LEU A C 1
ATOM 696 O O . LEU A 1 92 ? -21.625 2.143 20.115 1.00 67.62 92 LEU A O 1
ATOM 700 N N . ASN A 1 93 ? -19.954 3.507 19.488 1.00 69.44 93 ASN A N 1
ATOM 701 C CA . ASN A 1 93 ? -20.259 4.542 20.475 1.00 69.44 93 ASN A CA 1
ATOM 702 C C . ASN A 1 93 ? -21.689 5.090 20.315 1.00 69.44 93 ASN A C 1
ATOM 704 O O . ASN A 1 93 ? -22.431 5.208 21.285 1.00 69.44 93 ASN A O 1
ATOM 708 N N . LYS A 1 94 ? -22.113 5.353 19.071 1.00 70.75 94 LYS A N 1
ATOM 709 C CA . LYS A 1 94 ? -23.472 5.831 18.784 1.00 70.75 94 LYS A CA 1
ATOM 710 C C . LYS A 1 94 ? -24.552 4.792 19.110 1.00 70.75 94 LYS A C 1
ATOM 712 O O . LYS A 1 94 ? -25.625 5.169 19.566 1.00 70.75 94 LYS A O 1
ATOM 717 N N . SER A 1 95 ? -24.297 3.499 18.886 1.00 62.03 95 SER A N 1
ATOM 718 C CA . SER A 1 95 ? -25.263 2.456 19.257 1.00 62.03 95 SER A CA 1
ATOM 719 C C . SER A 1 95 ? -25.440 2.313 20.766 1.00 62.03 95 SER A C 1
ATOM 721 O O . SER A 1 95 ? -26.557 2.054 21.187 1.00 62.03 95 SER A O 1
ATOM 723 N N . MET A 1 96 ? -24.388 2.516 21.567 1.00 60.28 96 MET A N 1
ATOM 724 C CA . MET A 1 96 ? -24.498 2.488 23.033 1.00 60.28 96 MET A CA 1
ATOM 725 C C . MET A 1 96 ? -25.309 3.679 23.555 1.00 60.28 96 MET A C 1
ATOM 727 O O . MET A 1 96 ? -26.176 3.513 24.403 1.00 60.28 96 MET A O 1
ATOM 731 N N . GLN A 1 97 ? -25.088 4.865 22.985 1.00 58.66 97 GLN A N 1
ATOM 732 C CA . GLN A 1 97 ? -25.785 6.085 23.394 1.00 58.66 97 GLN A CA 1
ATOM 733 C C . GLN A 1 97 ? -27.300 6.032 23.126 1.00 58.66 97 GLN A C 1
ATOM 735 O O . GLN A 1 97 ? -28.076 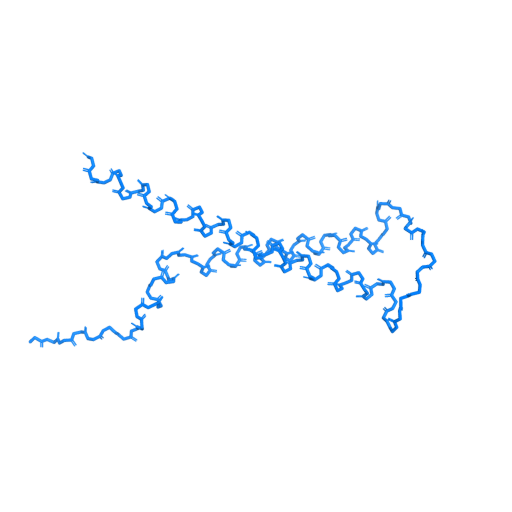6.582 23.892 1.00 58.66 97 GLN A O 1
ATOM 740 N N . ASN A 1 98 ? -27.729 5.325 22.075 1.00 57.03 98 ASN A N 1
ATOM 741 C CA . ASN A 1 98 ? -29.149 5.125 21.756 1.00 57.03 98 ASN A CA 1
ATOM 742 C C . ASN A 1 98 ? -29.845 4.047 22.615 1.00 57.03 98 ASN A C 1
ATOM 744 O O . ASN A 1 98 ? -31.041 3.840 22.448 1.00 57.03 98 ASN A O 1
ATOM 748 N N . VAL A 1 99 ? -29.108 3.292 23.439 1.00 59.81 99 VAL A N 1
ATOM 749 C CA . VAL A 1 99 ? -29.666 2.255 24.333 1.00 59.81 99 VAL A CA 1
ATOM 750 C C . VAL A 1 99 ? -29.893 2.802 25.750 1.00 59.81 99 VAL A C 1
ATOM 752 O O . VAL A 1 99 ? -30.644 2.203 26.515 1.00 59.81 99 VAL A O 1
ATOM 755 N N . GLU A 1 100 ? -29.268 3.930 26.101 1.00 55.44 100 GLU A N 1
ATOM 756 C CA . GLU A 1 100 ? -29.440 4.606 27.398 1.00 55.44 100 GLU A CA 1
ATOM 757 C C . GLU A 1 100 ? -30.573 5.659 27.419 1.00 55.44 100 GLU A C 1
ATOM 759 O O . GLU A 1 100 ? -30.919 6.125 28.506 1.00 55.44 100 GLU A O 1
ATOM 764 N N . GLU A 1 101 ? -31.157 6.016 26.264 1.00 48.16 101 GLU A N 1
ATOM 765 C CA . GLU A 1 101 ? -32.387 6.837 26.139 1.00 48.16 101 GLU A CA 1
ATOM 766 C C . GLU A 1 101 ? -33.657 5.973 26.100 1.00 48.16 101 GLU A C 1
ATOM 768 O O . GLU A 1 101 ? -34.648 6.363 26.761 1.00 48.16 101 GLU A O 1
#

pLDDT: mean 72.64, std 10.53, range [41.91, 91.5]

Radius of gyration: 21.73 Å; chains: 1; bounding box: 52×33×66 Å

Foldseek 3Di:
DDPPPPPDDPVVVVCVVLCLVVQLVVLLVVLLVVLVVVLVCVVVCVVHDPDDPDDDPPPPPSVVSNVVSVVSSVVSSVVSSVVSSVVSVVVVVVVVVVVVD

Sequence (101 aa):
MSNDVPDRPPTAILINELSVPRNAAIGVAIGLFVGAVLYIVRIFELLGPVSGTREYPVLGPEGWFLLLAFVFAMSTALLVTIVLTIISGYRLNKSMQNVEE

Secondary structure (DSSP, 8-state):
------SS-HHHHHHHHTTHHHHHHHHHHHHHHHHHHHHHHHHTTTT---------TTTHHHHHHHHHHHHHHHHHHHHHHHHHHHHHHHHHHHHHHTT--